Protein AF-A0A7Y5L9Q4-F1 (afdb_monomer_lite)

pLDDT: mean 78.86, std 10.54, range [47.06, 92.94]

Foldseek 3Di:
DDDDPPDDPPPPPVVVCVVCVVVVVVVVVVVLCVQQVPDPCGPVVVVVVLQVVLVVCCCCCVPVVVDDPVPDDSSVVSSVVCVVVVVVVVVVVVVVVVVVVVD

Radius of gyration: 20.66 Å; chains: 1; bounding box: 40×28×64 Å

Structure (mmCIF, N/CA/C/O backbone):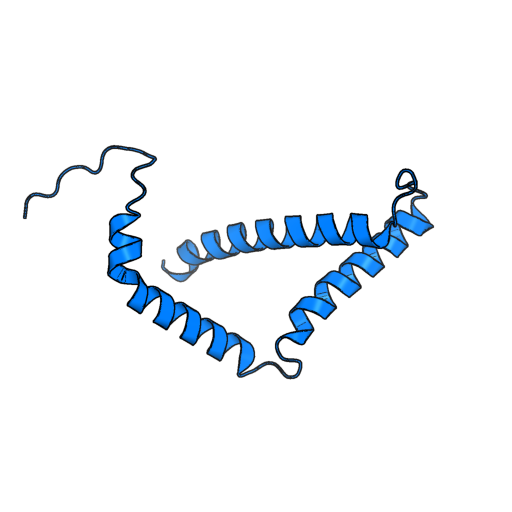
data_AF-A0A7Y5L9Q4-F1
#
_entry.id   AF-A0A7Y5L9Q4-F1
#
loop_
_atom_site.group_PDB
_atom_site.id
_atom_site.type_symbol
_atom_site.label_atom_id
_atom_site.label_alt_id
_atom_site.label_comp_id
_atom_site.label_asym_id
_atom_site.label_entity_id
_atom_site.label_seq_id
_atom_site.pdbx_PDB_ins_code
_atom_site.Cartn_x
_atom_site.Cartn_y
_atom_site.Cartn_z
_atom_site.occupancy
_atom_site.B_iso_or_equiv
_atom_site.auth_seq_id
_atom_site.auth_comp_id
_atom_site.auth_asym_i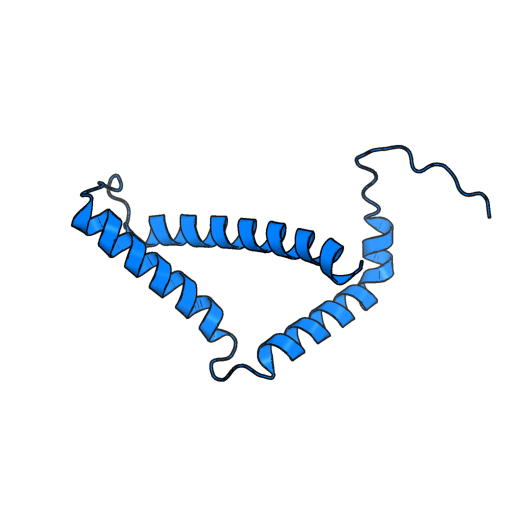d
_atom_site.auth_atom_id
_atom_site.pdbx_PDB_model_num
ATOM 1 N N . MET A 1 1 ? 9.120 8.113 -38.891 1.00 47.06 1 MET A N 1
ATOM 2 C CA . MET A 1 1 ? 8.327 7.858 -37.667 1.00 47.06 1 MET A CA 1
ATOM 3 C C . MET A 1 1 ? 7.493 9.094 -37.386 1.00 47.06 1 MET A C 1
ATOM 5 O O . MET A 1 1 ? 8.065 10.133 -37.098 1.00 47.06 1 MET A O 1
ATOM 9 N N . VAL A 1 2 ? 6.174 9.017 -37.560 1.00 54.47 2 VAL A N 1
ATOM 10 C CA . VAL A 1 2 ? 5.269 10.147 -37.295 1.00 54.47 2 VAL A CA 1
ATOM 11 C C . VAL A 1 2 ? 4.807 10.037 -35.845 1.00 54.47 2 VAL A C 1
ATOM 13 O O . VAL A 1 2 ? 4.068 9.115 -35.505 1.00 54.47 2 VAL A O 1
ATOM 16 N N . ILE A 1 3 ? 5.281 10.940 -34.989 1.00 66.38 3 ILE A N 1
ATOM 17 C CA . ILE A 1 3 ? 4.855 11.029 -33.590 1.00 66.38 3 ILE A CA 1
ATOM 18 C C . ILE A 1 3 ? 3.489 11.716 -33.594 1.00 66.38 3 ILE A C 1
ATOM 20 O O . ILE A 1 3 ? 3.389 12.911 -33.863 1.00 66.38 3 ILE A O 1
ATOM 24 N N . ARG A 1 4 ? 2.422 10.946 -33.370 1.00 68.69 4 ARG A N 1
ATOM 25 C CA . ARG A 1 4 ? 1.077 11.503 -33.191 1.00 68.69 4 ARG A CA 1
ATOM 26 C C . ARG A 1 4 ? 0.940 12.026 -31.756 1.00 68.69 4 ARG A C 1
ATOM 28 O O . ARG A 1 4 ? 1.424 11.354 -30.841 1.00 68.69 4 ARG A O 1
ATOM 35 N N . PRO A 1 5 ? 0.295 13.182 -31.538 1.00 67.44 5 PRO A N 1
ATOM 36 C CA . PRO A 1 5 ? -0.016 13.645 -30.193 1.00 67.44 5 PRO A CA 1
ATOM 37 C C . PRO A 1 5 ? -0.982 12.644 -29.543 1.00 67.44 5 PRO A C 1
ATOM 39 O O . PRO A 1 5 ? -2.063 12.399 -30.073 1.00 67.44 5 PRO A O 1
ATOM 42 N N . LYS A 1 6 ? -0.556 12.023 -28.436 1.00 62.62 6 LYS A N 1
ATOM 43 C CA . LYS A 1 6 ? -1.395 11.134 -27.618 1.00 62.62 6 LYS A CA 1
ATOM 44 C C . LYS A 1 6 ? -2.427 11.992 -26.908 1.00 62.62 6 LYS A C 1
ATOM 46 O O . LYS A 1 6 ? -2.072 12.860 -26.113 1.00 62.62 6 LYS A O 1
ATOM 51 N N . GLY A 1 7 ? -3.680 11.822 -27.296 1.00 70.62 7 GLY A N 1
ATOM 52 C CA . GLY A 1 7 ? -4.747 12.771 -27.056 1.00 70.62 7 GLY A CA 1
ATOM 53 C C . GLY A 1 7 ? -5.893 12.101 -26.335 1.00 70.62 7 GLY A C 1
ATOM 54 O O . GLY A 1 7 ? -6.972 12.017 -26.894 1.00 70.62 7 GLY A O 1
ATOM 55 N N . HIS A 1 8 ? -5.674 11.666 -25.095 1.00 65.00 8 HIS A N 1
ATOM 56 C CA . HIS A 1 8 ? -6.717 11.569 -24.077 1.00 65.00 8 HIS A CA 1
ATOM 57 C C . HIS A 1 8 ? -6.077 11.237 -22.723 1.00 65.00 8 HIS A C 1
ATOM 59 O O . HIS A 1 8 ? -5.225 10.362 -22.608 1.00 65.00 8 HIS A O 1
ATOM 65 N N . TRP A 1 9 ? -6.541 11.908 -21.673 1.00 69.81 9 TRP A N 1
ATOM 66 C CA . TRP A 1 9 ? -6.159 11.746 -20.261 1.00 69.81 9 TRP A CA 1
ATOM 67 C C . TRP A 1 9 ? -6.313 10.302 -19.736 1.00 69.81 9 TRP A C 1
ATOM 69 O O . TRP A 1 9 ? -5.803 9.969 -18.672 1.00 69.81 9 TRP A O 1
ATOM 79 N N . LEU A 1 10 ? -7.025 9.454 -20.489 1.00 73.12 10 LEU A N 1
ATOM 80 C CA . LEU A 1 10 ? -7.356 8.063 -20.179 1.00 73.12 10 LEU A CA 1
ATOM 81 C C . LEU A 1 10 ? -6.986 7.092 -21.320 1.00 73.12 10 LEU A C 1
ATOM 83 O O . LEU A 1 10 ? -7.596 6.032 -21.438 1.00 73.12 10 LEU A O 1
ATOM 87 N N . GLU A 1 11 ? -6.005 7.415 -22.172 1.00 71.94 11 GLU A N 1
ATOM 88 C CA . GLU A 1 11 ? -5.426 6.441 -23.118 1.00 71.94 11 GLU A CA 1
ATOM 89 C C . GLU A 1 11 ? -4.592 5.387 -22.364 1.00 71.94 11 GLU A C 1
ATOM 91 O O . GLU A 1 11 ? -3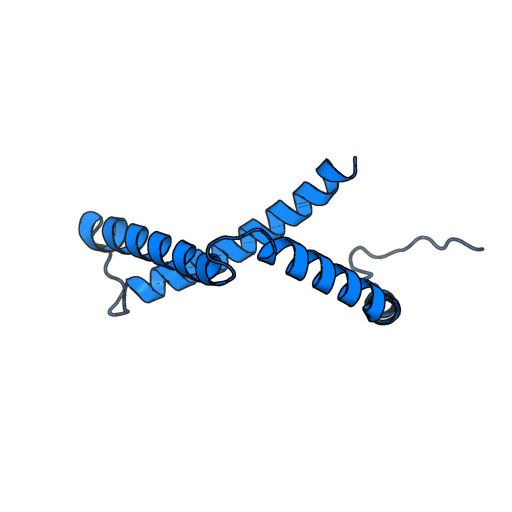.357 5.383 -22.378 1.00 71.94 11 GLU A O 1
ATOM 96 N N . LEU A 1 12 ? -5.275 4.478 -21.669 1.00 72.62 12 LEU A N 1
ATOM 97 C CA . LEU A 1 12 ? -4.658 3.308 -21.061 1.00 72.62 12 LEU A CA 1
ATOM 98 C C . LEU A 1 12 ? -4.222 2.358 -22.183 1.00 72.62 12 LEU A C 1
ATOM 100 O O . LEU A 1 12 ? -5.045 1.669 -22.780 1.00 72.62 12 LEU A O 1
ATOM 104 N N . ARG A 1 13 ? -2.916 2.316 -22.474 1.00 77.69 13 ARG A N 1
ATOM 105 C CA . ARG A 1 13 ? -2.316 1.424 -23.485 1.00 77.69 13 ARG A CA 1
ATOM 106 C C . ARG A 1 13 ? -2.186 -0.004 -22.950 1.00 77.69 13 ARG A C 1
ATOM 108 O O . ARG A 1 13 ? -1.084 -0.527 -22.786 1.00 77.69 13 ARG A O 1
ATOM 115 N N . LEU A 1 14 ? -3.325 -0.614 -22.629 1.00 81.50 14 LEU A N 1
ATOM 116 C CA . LEU A 1 14 ? -3.407 -1.986 -22.116 1.00 81.50 14 LEU A CA 1
ATOM 117 C C . LEU A 1 14 ? -2.823 -3.001 -23.113 1.00 81.50 14 LEU A C 1
ATOM 119 O O . LEU A 1 14 ? -2.247 -4.007 -22.704 1.00 81.50 14 LEU A O 1
ATOM 123 N N . ASP A 1 15 ? -2.889 -2.687 -24.407 1.00 83.12 15 ASP A N 1
ATOM 124 C CA . ASP A 1 15 ? -2.325 -3.494 -25.493 1.00 83.12 15 ASP A CA 1
ATOM 125 C C . ASP A 1 15 ? -0.800 -3.642 -25.358 1.00 83.12 15 ASP A C 1
ATOM 127 O O . ASP A 1 15 ? -0.248 -4.731 -25.519 1.00 83.12 15 ASP A O 1
ATOM 131 N N . GLU A 1 16 ? -0.112 -2.558 -24.989 1.00 82.06 16 GLU A N 1
ATOM 132 C CA . GLU A 1 16 ? 1.334 -2.574 -24.765 1.00 82.06 16 GLU A CA 1
ATOM 133 C C . GLU A 1 16 ? 1.688 -3.328 -23.479 1.00 82.06 16 GLU A C 1
ATOM 135 O O . GLU A 1 16 ? 2.622 -4.126 -23.475 1.00 82.06 16 GLU A O 1
ATOM 140 N N . LEU A 1 17 ? 0.912 -3.155 -22.402 1.00 82.69 17 LEU A N 1
ATOM 141 C CA . LEU A 1 17 ? 1.074 -3.948 -21.174 1.00 82.69 17 LEU A CA 1
ATOM 142 C C . LEU A 1 17 ? 1.004 -5.454 -21.466 1.00 82.69 17 LEU A C 1
ATOM 144 O O . LEU A 1 17 ? 1.804 -6.225 -20.933 1.00 82.69 17 LEU A O 1
ATOM 148 N N . TRP A 1 18 ? 0.091 -5.872 -22.346 1.00 84.69 18 TRP A N 1
ATOM 149 C CA . TRP A 1 18 ? -0.026 -7.268 -22.762 1.00 84.69 18 TRP A CA 1
ATOM 150 C C . TRP A 1 18 ? 1.156 -7.738 -23.619 1.00 84.69 18 TRP A C 1
ATOM 152 O O . TRP A 1 18 ? 1.635 -8.861 -23.444 1.00 84.69 18 TRP A O 1
ATOM 162 N N . GLN A 1 19 ? 1.657 -6.882 -24.517 1.00 88.81 19 GLN A N 1
ATOM 163 C CA . GLN A 1 19 ? 2.834 -7.166 -25.342 1.00 88.81 19 GLN A CA 1
ATOM 164 C C . GLN A 1 19 ? 4.108 -7.336 -24.498 1.00 88.81 19 GLN A C 1
ATOM 166 O O . GLN A 1 19 ? 4.930 -8.200 -24.795 1.00 88.81 19 GLN A O 1
ATOM 171 N N . TYR A 1 20 ? 4.253 -6.560 -23.420 1.00 87.81 20 TYR A N 1
ATOM 172 C CA . TYR A 1 20 ? 5.413 -6.596 -22.522 1.00 87.81 20 TYR A CA 1
ATOM 173 C C . TYR A 1 20 ? 5.220 -7.478 -21.279 1.00 87.81 20 TYR A C 1
ATOM 175 O O . TYR A 1 20 ? 6.020 -7.401 -20.343 1.00 87.81 20 TYR A O 1
ATOM 183 N N . ARG A 1 21 ? 4.204 -8.352 -21.248 1.00 87.44 21 ARG A N 1
ATOM 184 C CA . ARG A 1 21 ? 3.904 -9.215 -20.088 1.00 87.44 21 ARG A CA 1
ATOM 185 C C . ARG A 1 21 ? 5.101 -10.042 -19.607 1.00 87.44 21 ARG A C 1
ATOM 187 O O . ARG A 1 21 ? 5.256 -10.240 -18.406 1.00 87.44 21 ARG A O 1
ATOM 194 N N . ASP A 1 22 ? 5.961 -10.485 -20.526 1.00 89.75 22 ASP A N 1
ATOM 195 C CA . ASP A 1 22 ? 7.123 -11.317 -20.198 1.00 89.75 22 ASP A CA 1
ATOM 196 C C . ASP A 1 22 ? 8.172 -10.502 -19.425 1.00 89.75 22 ASP A C 1
ATOM 198 O O . ASP A 1 22 ? 8.750 -10.976 -18.446 1.00 89.75 22 ASP A O 1
ATOM 202 N N . LEU A 1 23 ? 8.357 -9.234 -19.806 1.00 91.06 23 LEU A N 1
ATOM 203 C CA . LEU A 1 23 ? 9.225 -8.297 -19.097 1.00 91.06 23 LEU A CA 1
ATOM 204 C C . LEU A 1 23 ? 8.653 -7.957 -17.713 1.00 91.06 23 LEU A C 1
ATOM 206 O O . LEU A 1 23 ? 9.389 -7.943 -16.726 1.00 91.06 23 LEU A O 1
ATOM 210 N N . ILE A 1 24 ? 7.337 -7.743 -17.623 1.00 89.12 24 ILE A N 1
ATOM 211 C CA . ILE A 1 24 ? 6.642 -7.492 -16.353 1.00 89.12 24 ILE A CA 1
ATOM 212 C C . ILE A 1 24 ? 6.800 -8.694 -15.417 1.00 89.12 24 ILE A C 1
ATOM 214 O O . ILE A 1 24 ? 7.175 -8.519 -14.260 1.00 89.12 24 ILE A O 1
ATOM 218 N N . MET A 1 25 ? 6.594 -9.921 -15.906 1.00 90.75 25 MET A N 1
ATOM 219 C CA . MET A 1 25 ? 6.818 -11.134 -15.112 1.00 90.75 25 MET A CA 1
ATOM 220 C C . MET A 1 25 ? 8.267 -11.258 -14.641 1.00 90.75 25 MET A C 1
ATOM 222 O O . MET A 1 25 ? 8.503 -11.658 -13.500 1.00 90.75 25 MET A O 1
ATOM 226 N N . LEU A 1 26 ? 9.241 -10.903 -15.484 1.00 92.75 26 LEU A N 1
ATOM 227 C CA . LEU A 1 26 ? 10.652 -10.917 -15.107 1.00 92.75 26 LEU A CA 1
ATOM 228 C C . LEU 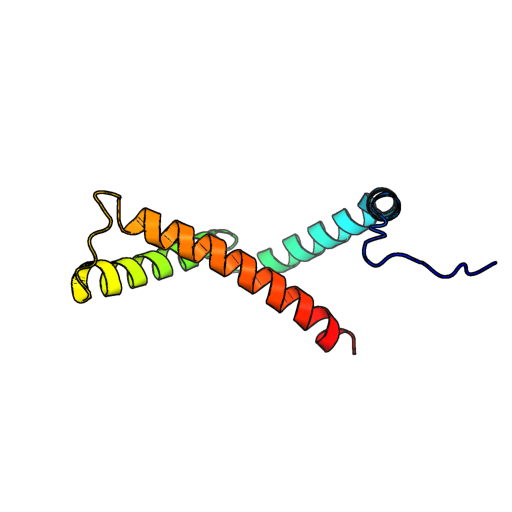A 1 26 ? 10.943 -9.933 -13.966 1.00 92.75 26 LEU A C 1
ATOM 230 O O . LEU A 1 26 ? 11.619 -10.307 -13.004 1.00 92.75 26 LEU A O 1
ATOM 234 N N . PHE A 1 27 ? 10.388 -8.720 -14.027 1.00 89.56 27 PHE A N 1
ATOM 235 C CA . PHE A 1 27 ? 10.504 -7.746 -12.941 1.00 89.56 27 PHE A CA 1
ATOM 236 C C . PHE A 1 27 ? 9.810 -8.214 -11.663 1.00 89.56 27 PHE A C 1
ATOM 238 O O . PHE A 1 27 ? 10.444 -8.229 -10.612 1.00 89.56 27 PHE A O 1
ATOM 245 N N . VAL A 1 28 ? 8.567 -8.699 -11.752 1.00 88.38 28 VAL A N 1
ATOM 246 C CA . VAL A 1 28 ? 7.827 -9.232 -10.595 1.00 88.38 28 VAL A CA 1
ATOM 247 C C . VAL A 1 28 ? 8.607 -10.364 -9.930 1.00 88.38 28 VAL A C 1
ATOM 249 O O . VAL A 1 28 ? 8.758 -10.380 -8.710 1.00 88.38 28 VAL A O 1
ATOM 252 N N . ARG A 1 29 ? 9.159 -11.295 -10.717 1.00 89.94 29 ARG A N 1
ATOM 253 C CA . ARG A 1 29 ? 9.976 -12.394 -10.193 1.00 89.94 29 ARG A CA 1
ATOM 254 C C . ARG A 1 29 ? 11.231 -11.877 -9.500 1.00 89.94 29 ARG A C 1
ATOM 256 O O . ARG A 1 29 ? 11.555 -12.360 -8.418 1.00 89.94 29 ARG A O 1
ATOM 263 N N . ARG A 1 30 ? 11.948 -10.932 -10.113 1.00 88.44 30 ARG A N 1
ATOM 264 C CA . ARG A 1 30 ? 13.157 -10.334 -9.532 1.00 88.44 30 ARG A CA 1
ATOM 265 C C . ARG A 1 30 ? 12.842 -9.671 -8.195 1.00 88.44 30 ARG A C 1
ATOM 267 O O . ARG A 1 30 ? 13.536 -9.944 -7.220 1.00 88.44 30 ARG A O 1
ATOM 274 N N . ASP A 1 31 ? 11.799 -8.854 -8.154 1.00 85.56 31 ASP A N 1
ATOM 275 C CA . ASP A 1 31 ? 11.428 -8.082 -6.971 1.00 85.56 31 ASP A CA 1
ATOM 276 C C . ASP A 1 31 ? 10.931 -9.007 -5.851 1.00 85.56 31 ASP A C 1
ATOM 278 O O . ASP A 1 31 ? 11.338 -8.855 -4.700 1.00 85.56 31 ASP A O 1
ATOM 282 N N . PHE A 1 32 ? 10.157 -10.045 -6.189 1.00 84.38 32 PHE A N 1
ATOM 283 C CA . PHE A 1 32 ? 9.765 -11.096 -5.248 1.00 84.38 32 PHE A CA 1
ATOM 284 C C . PHE A 1 32 ? 10.998 -11.802 -4.669 1.00 84.38 32 PHE A C 1
ATOM 286 O O . PHE A 1 32 ? 11.177 -11.871 -3.456 1.00 84.38 32 PHE A O 1
ATOM 293 N N . VAL A 1 33 ? 11.902 -12.287 -5.524 1.00 84.75 33 VAL A N 1
ATOM 294 C CA . VAL A 1 33 ? 13.120 -12.980 -5.079 1.00 84.75 33 VAL A CA 1
ATOM 295 C C . VAL A 1 33 ? 13.997 -12.070 -4.215 1.00 84.75 33 VAL A C 1
ATOM 297 O O . VAL A 1 33 ? 14.530 -12.534 -3.211 1.00 84.75 33 VAL A O 1
ATOM 300 N N . ALA A 1 34 ? 14.141 -10.791 -4.565 1.00 83.50 34 ALA A N 1
ATOM 301 C CA . ALA A 1 34 ? 14.906 -9.827 -3.779 1.00 83.50 34 ALA A CA 1
ATOM 302 C C . ALA A 1 34 ? 14.284 -9.594 -2.391 1.00 83.50 34 ALA A C 1
ATOM 304 O O . ALA A 1 34 ? 14.999 -9.650 -1.392 1.00 83.50 34 ALA A O 1
ATOM 305 N N . ALA A 1 35 ? 12.959 -9.425 -2.314 1.00 76.62 35 ALA A N 1
ATOM 306 C CA . ALA A 1 35 ? 12.243 -9.199 -1.057 1.00 76.62 35 ALA A CA 1
ATOM 307 C C . ALA A 1 35 ? 12.362 -10.375 -0.066 1.00 76.62 35 ALA A C 1
ATOM 309 O O . ALA A 1 35 ? 12.449 -10.168 1.147 1.00 76.62 35 ALA A O 1
ATOM 310 N N . TYR A 1 36 ? 12.404 -11.614 -0.568 1.00 71.88 36 TYR A N 1
ATOM 311 C CA . TYR A 1 36 ? 12.467 -12.816 0.275 1.00 71.88 36 TYR A CA 1
ATOM 312 C C . TYR A 1 36 ? 13.878 -13.365 0.504 1.00 71.88 36 TYR A C 1
ATOM 314 O O . TYR A 1 36 ? 14.068 -14.179 1.403 1.00 71.88 36 TYR A O 1
ATOM 322 N N . LYS A 1 37 ? 14.890 -12.929 -0.258 1.00 68.56 37 LYS A N 1
ATOM 323 C CA . LYS A 1 37 ? 16.271 -13.422 -0.102 1.00 68.56 37 LYS A CA 1
ATOM 324 C C . LYS A 1 37 ? 16.982 -12.935 1.166 1.00 68.56 37 LYS A C 1
ATOM 326 O O . LYS A 1 37 ? 17.946 -13.575 1.571 1.00 68.56 37 LYS A O 1
ATOM 331 N N . GLN A 1 38 ? 16.553 -11.824 1.771 1.00 63.31 38 GLN A N 1
ATOM 332 C CA . GLN A 1 38 ? 17.233 -11.198 2.922 1.00 63.31 38 GLN A CA 1
ATOM 333 C C . GLN A 1 38 ? 16.400 -11.152 4.216 1.00 63.31 38 GLN A C 1
ATOM 335 O O . GLN A 1 38 ? 16.835 -10.557 5.200 1.00 63.31 38 GLN A O 1
ATOM 340 N N . THR A 1 39 ? 15.216 -11.766 4.261 1.00 65.81 39 THR A N 1
ATOM 341 C CA . THR A 1 39 ? 14.321 -11.678 5.426 1.00 65.81 39 THR A CA 1
ATOM 342 C C . THR A 1 39 ? 14.405 -12.917 6.320 1.00 65.81 39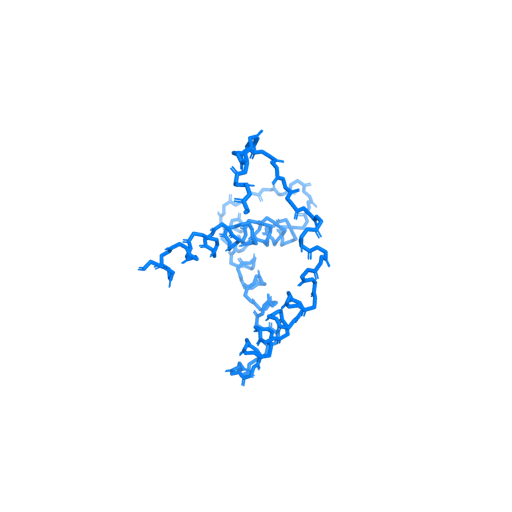 THR A C 1
ATOM 344 O O . THR A 1 39 ? 14.062 -14.019 5.910 1.00 65.81 39 THR A O 1
ATOM 347 N N . ILE A 1 40 ? 14.798 -12.721 7.586 1.00 64.56 40 ILE A N 1
ATOM 348 C CA . ILE A 1 40 ? 14.927 -13.784 8.609 1.00 64.56 40 ILE A CA 1
ATOM 349 C C . ILE A 1 40 ? 13.583 -14.491 8.880 1.00 64.56 40 ILE A C 1
ATOM 351 O O . ILE A 1 40 ? 13.558 -15.688 9.144 1.00 64.56 40 ILE A O 1
ATOM 355 N N . LEU A 1 41 ? 12.462 -13.764 8.784 1.00 68.62 41 LEU A N 1
ATOM 356 C CA . LEU A 1 41 ? 11.101 -14.297 8.962 1.00 68.62 41 LEU A CA 1
ATOM 357 C C . LEU A 1 41 ? 10.358 -14.590 7.641 1.00 68.62 41 LEU A C 1
ATOM 359 O O . LEU A 1 41 ? 9.240 -15.107 7.671 1.00 68.62 41 LEU A O 1
ATOM 363 N N . GLY A 1 42 ? 10.945 -14.266 6.483 1.00 76.19 42 GLY A N 1
ATOM 364 C CA . GLY A 1 42 ? 10.320 -14.469 5.173 1.00 76.19 42 GLY A CA 1
ATOM 365 C C . GLY A 1 42 ? 8.917 -13.831 5.025 1.00 76.19 42 GLY A C 1
ATOM 366 O O . GLY A 1 42 ? 8.648 -12.774 5.602 1.00 76.19 42 GLY A O 1
ATOM 367 N N . PRO A 1 43 ? 7.991 -14.469 4.277 1.00 75.56 43 PRO A N 1
ATOM 368 C CA . PRO A 1 43 ? 6.617 -13.986 4.050 1.00 75.56 43 PRO A CA 1
ATOM 369 C C . PRO A 1 43 ? 5.759 -13.809 5.301 1.00 75.56 43 PRO A C 1
ATOM 371 O O . PRO A 1 43 ? 4.774 -13.071 5.271 1.00 75.56 43 PRO A O 1
ATOM 374 N N . LEU A 1 44 ? 6.130 -14.450 6.410 1.00 82.44 44 LEU A N 1
ATOM 375 C CA . LEU A 1 44 ? 5.368 -14.408 7.655 1.00 82.44 44 LEU A CA 1
ATOM 376 C C . LEU A 1 44 ? 5.293 -12.987 8.238 1.00 82.44 44 LEU A C 1
ATOM 378 O O . LEU A 1 44 ? 4.314 -12.630 8.892 1.00 82.44 44 LEU A O 1
ATOM 382 N N . TRP A 1 45 ? 6.290 -12.146 7.945 1.00 78.88 45 TRP A N 1
ATOM 383 C CA . TRP A 1 45 ? 6.339 -10.762 8.414 1.00 78.88 45 TRP A CA 1
ATOM 384 C C . TRP A 1 45 ? 5.141 -9.921 7.947 1.00 78.88 45 TRP A C 1
ATOM 386 O O . TRP A 1 45 ? 4.626 -9.094 8.702 1.00 78.88 45 TRP A O 1
ATOM 396 N N . HIS A 1 46 ? 4.635 -10.179 6.737 1.00 80.00 46 HIS A N 1
ATOM 397 C CA . HIS A 1 46 ? 3.469 -9.480 6.190 1.00 80.00 46 HIS A CA 1
ATOM 398 C C . HIS A 1 46 ? 2.163 -9.801 6.918 1.00 80.00 46 HIS A C 1
ATOM 400 O O . HIS A 1 46 ? 1.227 -9.013 6.834 1.00 80.00 46 HIS A O 1
ATOM 406 N N . LEU A 1 47 ? 2.098 -10.925 7.634 1.00 82.88 47 LEU A N 1
ATOM 407 C CA . LEU A 1 47 ? 0.955 -11.277 8.475 1.00 82.88 47 LEU A CA 1
ATOM 408 C C . LEU A 1 47 ? 1.127 -10.722 9.886 1.00 82.88 47 LEU A C 1
ATOM 410 O O . LEU A 1 47 ? 0.182 -10.184 10.451 1.00 82.88 47 LEU A O 1
ATOM 414 N N . ILE A 1 48 ? 2.343 -10.803 10.429 1.00 86.38 48 ILE A N 1
ATOM 415 C CA . ILE A 1 48 ? 2.669 -10.348 11.784 1.00 86.38 48 ILE A CA 1
ATOM 416 C C . ILE A 1 48 ? 2.359 -8.856 11.959 1.00 86.38 48 ILE A C 1
ATOM 418 O O . ILE A 1 48 ? 1.694 -8.480 12.923 1.00 86.38 48 ILE A O 1
ATOM 422 N N . GLN A 1 49 ? 2.789 -8.010 11.020 1.00 83.50 49 GLN A N 1
ATOM 423 C CA . GLN A 1 49 ? 2.606 -6.560 11.110 1.00 83.50 49 GLN A CA 1
ATOM 424 C C . GLN A 1 49 ? 1.127 -6.133 11.249 1.00 83.50 49 GLN A C 1
ATOM 426 O O . GLN A 1 49 ? 0.799 -5.514 12.262 1.00 83.50 49 GLN A O 1
ATOM 431 N N . PRO A 1 50 ? 0.210 -6.466 10.316 1.00 82.81 50 PRO A N 1
ATOM 432 C CA . PRO A 1 50 ? -1.195 -6.087 10.442 1.00 82.81 50 PRO A CA 1
ATOM 433 C C . PRO A 1 50 ? -1.876 -6.735 11.651 1.00 82.81 50 PRO A C 1
ATOM 435 O O . PRO A 1 50 ? -2.776 -6.119 12.215 1.00 82.81 50 PRO A O 1
ATOM 438 N N . LEU A 1 51 ? -1.435 -7.919 12.096 1.00 86.38 51 LEU A N 1
ATOM 439 C CA . LEU A 1 51 ? -1.974 -8.571 13.293 1.00 86.38 51 LEU A CA 1
ATOM 440 C C . LEU A 1 51 ? -1.650 -7.771 14.559 1.00 86.38 51 LEU A C 1
ATOM 442 O O . LEU A 1 51 ? -2.549 -7.464 15.340 1.00 86.38 51 LEU A O 1
ATOM 446 N N . PHE A 1 52 ? -0.386 -7.371 14.732 1.00 87.75 52 PHE A N 1
ATOM 447 C CA . PHE A 1 52 ? 0.026 -6.511 15.842 1.00 87.75 52 PHE A CA 1
ATOM 448 C C . PHE A 1 52 ? -0.649 -5.143 15.772 1.00 87.75 52 PHE A C 1
ATOM 450 O O . PHE A 1 52 ? -1.170 -4.674 16.780 1.00 87.75 52 PHE A O 1
ATOM 457 N N . THR A 1 53 ? -0.716 -4.528 14.590 1.00 84.44 53 THR A N 1
ATOM 458 C CA . THR A 1 53 ? -1.398 -3.240 14.417 1.00 84.44 53 THR A CA 1
ATOM 459 C C . THR A 1 53 ? -2.888 -3.341 14.765 1.00 84.44 53 THR A C 1
ATOM 461 O O . THR A 1 53 ? -3.396 -2.513 15.520 1.00 84.44 53 THR A O 1
ATOM 464 N N . ALA A 1 54 ? -3.586 -4.381 14.298 1.00 83.62 54 ALA A N 1
ATOM 465 C CA . ALA A 1 54 ? -4.990 -4.615 14.627 1.00 83.62 54 ALA A CA 1
ATOM 466 C C . ALA A 1 54 ? -5.204 -4.897 16.122 1.00 83.62 54 ALA A C 1
ATOM 468 O O . ALA A 1 54 ? -6.181 -4.410 16.694 1.00 83.62 54 ALA A O 1
ATOM 469 N N . LEU A 1 55 ? -4.294 -5.630 16.776 1.00 85.31 55 LEU A N 1
ATOM 470 C CA . LEU A 1 55 ? -4.318 -5.842 18.228 1.00 85.31 55 LEU A CA 1
ATOM 471 C C . LEU A 1 55 ? -4.157 -4.524 18.989 1.00 85.31 55 LEU A C 1
ATOM 473 O O . LEU A 1 55 ? -4.943 -4.251 19.893 1.00 85.31 55 LEU A O 1
ATOM 477 N N . THR A 1 56 ? -3.199 -3.679 18.601 1.00 85.00 56 THR A N 1
ATOM 478 C CA . THR A 1 56 ? -2.996 -2.357 19.205 1.00 85.00 56 THR A CA 1
ATOM 479 C C . THR A 1 56 ? -4.234 -1.476 19.039 1.00 85.00 56 THR A C 1
ATOM 481 O O . THR A 1 56 ? -4.715 -0.917 20.024 1.00 85.00 56 THR A O 1
ATOM 484 N N . PHE A 1 57 ? -4.814 -1.404 17.835 1.00 78.06 57 PHE A N 1
ATOM 485 C CA . PHE A 1 57 ? -6.052 -0.652 17.599 1.00 78.06 57 PHE A CA 1
ATOM 486 C C . PHE A 1 57 ? -7.231 -1.211 18.402 1.00 78.06 57 PHE A C 1
ATOM 488 O O . PHE A 1 57 ? -7.972 -0.447 19.017 1.00 78.06 57 PHE A O 1
ATOM 495 N N . THR A 1 58 ? -7.377 -2.534 18.469 1.00 76.62 58 THR A N 1
ATOM 496 C CA . THR A 1 58 ? -8.436 -3.188 19.252 1.00 76.62 58 THR A CA 1
ATOM 497 C C . THR A 1 58 ? -8.271 -2.930 20.748 1.00 76.62 58 THR A C 1
ATOM 499 O O . THR A 1 58 ? -9.257 -2.701 21.442 1.00 76.62 58 THR A O 1
ATOM 502 N N . PHE A 1 59 ? -7.042 -2.930 21.264 1.00 79.94 59 PHE A N 1
ATOM 503 C CA . PHE A 1 59 ? -6.782 -2.651 22.672 1.00 79.94 59 PHE A CA 1
ATOM 504 C C . PHE A 1 59 ? -7.050 -1.179 23.008 1.00 79.94 59 PHE A C 1
ATOM 506 O O . PHE A 1 59 ? -7.809 -0.893 23.930 1.00 79.94 59 PHE A O 1
ATOM 513 N N . ILE A 1 60 ? -6.512 -0.248 22.219 1.00 81.00 60 ILE A N 1
ATOM 514 C CA . ILE A 1 60 ? -6.663 1.192 22.458 1.00 81.00 60 ILE A CA 1
ATOM 515 C C . ILE A 1 60 ? -8.116 1.629 22.221 1.00 81.00 60 ILE A C 1
ATOM 517 O O . ILE A 1 60 ? -8.775 2.129 23.124 1.00 81.00 60 ILE A O 1
ATOM 521 N N . PHE A 1 61 ? -8.673 1.404 21.035 1.00 70.81 61 PHE A N 1
ATOM 522 C CA . PHE A 1 61 ? -10.004 1.921 20.698 1.00 70.81 61 PHE A CA 1
ATOM 523 C C . PHE A 1 61 ? -11.139 1.022 21.189 1.00 70.81 61 PHE A C 1
ATOM 525 O O . PHE A 1 61 ? -12.222 1.505 21.512 1.00 70.81 61 PHE A O 1
ATOM 532 N N . GLY A 1 62 ? -10.894 -0.284 21.294 1.00 69.69 62 GLY A N 1
ATOM 533 C CA . GLY A 1 62 ? -11.895 -1.230 21.767 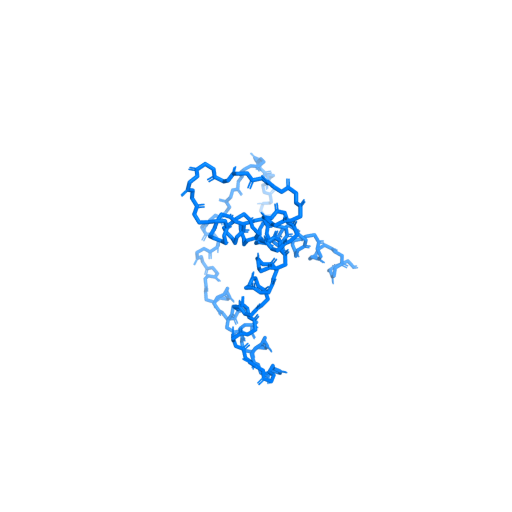1.00 69.69 62 GLY A CA 1
ATOM 534 C C . GLY A 1 62 ? -12.049 -1.271 23.288 1.00 69.69 62 GLY A C 1
ATOM 535 O O . GLY A 1 62 ? -13.190 -1.412 23.733 1.00 69.69 62 GLY A O 1
ATOM 536 N N . ASN A 1 63 ? -10.958 -1.162 24.067 1.00 65.06 63 ASN A N 1
ATOM 537 C CA . ASN A 1 63 ? -11.015 -1.176 25.539 1.00 65.06 63 ASN A CA 1
ATOM 538 C C . ASN A 1 63 ? -10.926 0.220 26.174 1.00 65.06 63 ASN A C 1
ATOM 540 O O . ASN A 1 63 ? -11.629 0.455 27.149 1.00 65.06 63 ASN A O 1
ATOM 544 N N . VAL A 1 64 ? -10.112 1.148 25.650 1.00 61.25 64 VAL A N 1
ATOM 545 C CA . VAL A 1 64 ? -9.938 2.479 26.278 1.00 61.25 64 VAL A CA 1
ATOM 546 C C . VAL A 1 64 ? -11.010 3.471 25.821 1.00 61.25 64 VAL A C 1
ATOM 548 O O . VAL A 1 64 ? -11.531 4.219 26.641 1.00 61.25 64 VAL A O 1
ATOM 551 N N . ALA A 1 65 ? -11.385 3.465 24.536 1.00 61.66 65 ALA A N 1
ATOM 552 C CA . ALA A 1 65 ? -12.374 4.410 23.995 1.00 61.66 65 ALA A CA 1
ATOM 553 C C . ALA A 1 65 ? -13.837 3.924 24.071 1.00 61.66 65 ALA A C 1
ATOM 555 O O . ALA A 1 65 ? -14.746 4.681 23.744 1.00 61.66 65 ALA A O 1
ATOM 556 N N . GLY A 1 66 ? -14.084 2.671 24.476 1.00 61.78 66 GLY A N 1
ATOM 557 C CA . GLY A 1 66 ? -15.439 2.138 24.675 1.00 61.78 66 GLY A CA 1
ATOM 558 C C . GLY A 1 66 ? -16.312 2.064 23.414 1.00 61.78 66 GLY A C 1
ATOM 559 O O . GLY A 1 66 ? -17.520 1.876 23.530 1.00 61.78 66 GLY A O 1
ATOM 560 N N . LEU A 1 67 ? -15.731 2.191 22.215 1.00 63.59 67 LEU A N 1
ATOM 561 C CA . LEU A 1 67 ? -16.481 2.177 20.959 1.00 63.59 67 LEU A CA 1
ATOM 562 C C . LEU A 1 67 ? -17.144 0.805 20.757 1.00 63.59 67 LEU A C 1
ATOM 564 O O . LEU A 1 67 ? -16.478 -0.228 20.610 1.00 63.59 67 LEU A O 1
ATOM 568 N N . SER A 1 68 ? -18.476 0.791 20.780 1.00 59.88 68 SER A N 1
ATOM 569 C CA . SER A 1 68 ? -19.283 -0.379 20.457 1.00 59.88 68 SER A CA 1
ATOM 570 C C . SER A 1 68 ? -19.250 -0.608 18.951 1.00 59.88 68 SER A C 1
ATOM 572 O O . SER A 1 68 ? -19.631 0.255 18.170 1.00 59.88 68 SER A O 1
ATOM 574 N N . THR A 1 69 ? -18.800 -1.783 18.531 1.00 61.84 69 THR A N 1
ATOM 575 C CA . THR A 1 69 ? -18.691 -2.158 17.110 1.00 61.84 69 THR A CA 1
ATOM 576 C C . THR A 1 69 ? -19.988 -2.786 16.598 1.00 61.84 69 THR A C 1
ATOM 578 O O . THR A 1 69 ? -19.935 -3.756 15.853 1.00 61.84 69 THR A O 1
ATOM 581 N N . ASP A 1 70 ? -21.145 -2.301 17.067 1.00 63.81 70 ASP A N 1
ATOM 582 C CA . ASP A 1 70 ? -22.487 -2.798 16.702 1.00 63.81 70 ASP A CA 1
ATOM 583 C C . ASP A 1 70 ? -22.611 -4.337 16.678 1.00 63.81 70 ASP A C 1
ATOM 585 O O . ASP A 1 70 ? -23.188 -4.943 15.781 1.00 63.81 70 ASP A O 1
ATOM 589 N N . GLY A 1 71 ? -22.022 -5.006 17.676 1.00 67.12 71 GLY A N 1
ATOM 590 C CA . GLY A 1 71 ? -22.068 -6.468 17.804 1.00 67.12 71 GLY A CA 1
ATOM 591 C C . GLY A 1 71 ? -21.100 -7.248 16.903 1.00 67.12 71 GLY A C 1
ATOM 592 O O . GLY A 1 71 ? -21.034 -8.471 17.020 1.00 67.12 71 GLY A O 1
ATOM 593 N N . LEU A 1 72 ? -20.305 -6.588 16.052 1.00 72.62 72 LEU A N 1
ATOM 594 C CA . LEU A 1 72 ? -19.264 -7.244 15.258 1.00 72.62 72 LEU A CA 1
ATOM 595 C C . LEU A 1 72 ? -17.965 -7.482 16.054 1.00 72.62 72 LEU A C 1
ATOM 597 O O . LEU A 1 72 ? -17.631 -6.718 16.967 1.00 72.62 72 LEU A O 1
ATOM 601 N N . PRO A 1 73 ? -17.161 -8.501 15.680 1.00 77.56 73 PRO A N 1
ATOM 602 C CA . PRO A 1 73 ? -15.841 -8.709 16.266 1.00 77.56 73 PRO A CA 1
ATOM 603 C C . PRO A 1 73 ? -14.910 -7.513 15.997 1.00 77.56 73 PRO A C 1
ATOM 605 O O . PRO A 1 73 ? -14.407 -7.342 14.885 1.00 77.56 73 PRO A O 1
ATOM 608 N N . LYS A 1 74 ? -14.634 -6.717 17.043 1.00 75.00 74 LYS A N 1
ATOM 609 C CA . LYS A 1 74 ? -13.728 -5.544 17.047 1.00 75.00 74 LYS A CA 1
ATOM 610 C C . LYS A 1 74 ? -12.442 -5.776 16.254 1.00 75.00 74 LYS A C 1
ATOM 612 O O . LYS A 1 74 ? -12.057 -4.962 15.420 1.00 75.00 74 LYS A O 1
ATOM 617 N N . PHE A 1 75 ? -11.811 -6.921 16.494 1.00 77.75 75 PHE A N 1
ATOM 618 C CA . PHE A 1 75 ? -10.554 -7.294 15.862 1.00 77.75 75 PHE A CA 1
ATOM 619 C C . PHE A 1 75 ? -10.650 -7.360 14.331 1.00 77.75 75 PHE A C 1
ATOM 621 O O . PHE A 1 75 ? -9.828 -6.765 13.639 1.00 77.75 75 PHE A O 1
ATOM 628 N N . LEU A 1 76 ? -11.679 -8.027 13.794 1.00 80.56 76 LEU A N 1
ATOM 629 C CA . LEU A 1 76 ? -11.866 -8.158 12.346 1.00 80.56 76 LEU A CA 1
ATOM 630 C C . LEU A 1 76 ? -12.185 -6.809 11.696 1.00 80.56 76 LEU A C 1
ATOM 632 O O . LEU A 1 76 ? -11.668 -6.519 10.619 1.00 80.56 76 LEU A O 1
ATOM 636 N N . PHE A 1 77 ? -12.982 -5.973 12.368 1.00 82.44 77 PHE A N 1
ATOM 637 C CA . PHE A 1 77 ? -13.323 -4.634 11.888 1.00 82.44 77 PHE A CA 1
ATOM 638 C C . PHE A 1 77 ? -12.075 -3.749 11.730 1.00 82.44 77 PHE A C 1
ATOM 640 O O . PHE A 1 77 ? -11.817 -3.218 10.647 1.00 82.44 77 PHE A O 1
ATOM 647 N N . TYR A 1 78 ? -11.249 -3.645 12.777 1.00 81.25 78 TYR A N 1
ATOM 648 C CA . TYR A 1 78 ? -10.026 -2.836 12.726 1.00 81.25 78 TYR A CA 1
ATOM 649 C C . TYR A 1 78 ? -8.963 -3.427 11.800 1.00 81.25 78 TYR A C 1
ATOM 651 O O . TYR A 1 78 ? -8.252 -2.675 11.130 1.00 81.25 78 TYR A O 1
ATOM 659 N N . MET A 1 79 ? -8.861 -4.755 11.723 1.00 84.12 79 MET A N 1
ATOM 660 C CA . MET A 1 79 ? -7.942 -5.423 10.804 1.00 84.12 79 MET A CA 1
ATOM 661 C C . MET A 1 79 ? -8.305 -5.133 9.344 1.00 84.12 79 MET A C 1
ATOM 663 O O . MET A 1 79 ? -7.426 -4.748 8.578 1.00 84.12 79 MET A O 1
ATOM 667 N N . ALA A 1 80 ? -9.582 -5.244 8.962 1.00 86.31 80 ALA A N 1
ATOM 668 C CA . ALA A 1 80 ? -10.028 -4.960 7.597 1.00 86.31 80 ALA A CA 1
ATOM 669 C C . ALA A 1 80 ? -9.736 -3.507 7.189 1.00 86.31 80 ALA A C 1
ATOM 671 O O . ALA A 1 80 ? -9.155 -3.272 6.129 1.00 86.31 80 ALA A O 1
ATOM 672 N N . GLY A 1 81 ? -10.061 -2.543 8.059 1.00 84.81 81 GLY A N 1
ATOM 673 C CA . GLY A 1 81 ? -9.775 -1.127 7.812 1.00 84.81 81 GLY A CA 1
ATOM 674 C C . GLY A 1 81 ? -8.277 -0.843 7.681 1.00 84.81 81 GLY A C 1
ATOM 675 O O . GLY A 1 81 ? -7.846 -0.186 6.735 1.00 84.81 81 GLY A O 1
ATOM 676 N N . THR A 1 82 ? -7.470 -1.395 8.589 1.00 84.69 82 THR A N 1
ATOM 677 C CA . THR A 1 82 ? -6.014 -1.191 8.605 1.00 84.69 82 THR A CA 1
ATOM 678 C C . THR A 1 82 ? -5.339 -1.817 7.387 1.00 84.69 82 THR A C 1
ATOM 680 O O . THR A 1 82 ? -4.451 -1.203 6.801 1.00 84.69 82 THR A O 1
ATOM 683 N N . VAL A 1 83 ? -5.751 -3.020 6.977 1.00 88.12 83 VAL A N 1
ATOM 684 C CA . VAL A 1 83 ? -5.192 -3.693 5.796 1.00 88.12 83 VAL A CA 1
ATOM 685 C C . VAL A 1 83 ? -5.578 -2.953 4.517 1.00 88.12 83 VAL A C 1
ATOM 687 O O . VAL A 1 83 ? -4.705 -2.686 3.693 1.00 88.12 83 VAL A O 1
ATOM 690 N N . ALA A 1 84 ? -6.852 -2.576 4.360 1.00 90.25 84 ALA A N 1
ATOM 691 C CA . ALA A 1 84 ? -7.321 -1.855 3.178 1.00 90.25 84 ALA A CA 1
ATOM 692 C C . ALA A 1 84 ? -6.625 -0.493 3.034 1.00 90.25 84 ALA A C 1
ATOM 694 O O . ALA A 1 84 ? -6.068 -0.184 1.978 1.00 90.25 84 ALA A O 1
ATOM 695 N N . TRP A 1 85 ? -6.595 0.293 4.116 1.00 88.25 85 TRP A N 1
ATOM 696 C CA . TRP A 1 85 ? -5.914 1.584 4.126 1.00 88.25 85 TRP A CA 1
ATOM 697 C C . TRP A 1 85 ? -4.403 1.440 3.945 1.00 88.25 85 TRP A C 1
ATOM 699 O O . TRP A 1 85 ? -3.806 2.163 3.153 1.00 88.25 85 TRP A O 1
ATOM 709 N N . GLY A 1 86 ? -3.779 0.481 4.634 1.00 90.06 86 GLY A N 1
ATOM 710 C CA . GLY A 1 86 ? -2.344 0.230 4.536 1.00 90.06 86 GLY A CA 1
ATOM 711 C C . GLY A 1 86 ? -1.913 -0.147 3.120 1.00 90.06 86 GLY A C 1
ATOM 712 O O . GLY A 1 86 ? -0.897 0.351 2.639 1.00 90.06 86 GLY A O 1
ATOM 713 N N . TYR A 1 87 ? -2.704 -0.971 2.426 1.00 87.88 87 TYR A N 1
ATOM 714 C CA . TYR A 1 87 ? -2.466 -1.294 1.020 1.00 87.88 87 TYR A CA 1
ATOM 715 C C . TYR A 1 87 ? -2.568 -0.051 0.132 1.00 87.88 87 TYR A C 1
ATOM 717 O O . TYR A 1 87 ? -1.641 0.241 -0.623 1.00 87.88 87 TYR A O 1
ATOM 725 N N . PHE A 1 88 ? -3.657 0.711 0.267 1.00 92.38 88 PHE A N 1
ATOM 726 C CA . PHE A 1 88 ? -3.866 1.937 -0.500 1.00 92.38 88 PHE A CA 1
ATOM 727 C C . PHE A 1 88 ? -2.717 2.936 -0.307 1.00 92.38 88 PHE A C 1
ATOM 729 O O . PHE A 1 88 ? -2.097 3.362 -1.282 1.00 92.38 88 PHE A O 1
ATOM 736 N N . ALA A 1 89 ? -2.389 3.255 0.948 1.00 92.44 89 ALA A N 1
ATOM 737 C CA . ALA A 1 89 ? -1.319 4.183 1.290 1.00 92.44 89 ALA A CA 1
ATOM 738 C C . ALA A 1 89 ? 0.023 3.718 0.709 1.00 92.44 89 ALA A C 1
ATOM 740 O O . ALA A 1 89 ? 0.727 4.503 0.081 1.00 92.44 89 ALA A O 1
ATOM 741 N N . LYS A 1 90 ? 0.339 2.422 0.828 1.00 89.56 90 LYS A N 1
ATOM 742 C CA . LYS A 1 90 ? 1.567 1.850 0.268 1.00 89.56 90 LYS A CA 1
ATOM 743 C C . LYS A 1 90 ? 1.641 2.001 -1.252 1.00 89.56 90 LYS A C 1
ATOM 745 O O . LYS A 1 90 ? 2.696 2.365 -1.762 1.00 89.56 90 LYS A O 1
ATOM 750 N N . CYS A 1 91 ? 0.555 1.732 -1.977 1.00 91.31 91 CYS A N 1
ATOM 751 C CA . CYS A 1 91 ? 0.523 1.885 -3.433 1.00 91.31 91 CYS A CA 1
ATOM 752 C C . CYS A 1 91 ? 0.743 3.339 -3.859 1.00 91.31 91 CYS A C 1
ATOM 754 O O . CYS A 1 91 ? 1.531 3.596 -4.770 1.00 91.31 91 CYS A O 1
ATOM 756 N N . VAL A 1 92 ? 0.085 4.285 -3.185 1.00 92.94 92 VAL A N 1
ATOM 757 C CA . VAL A 1 92 ? 0.236 5.717 -3.470 1.00 92.94 92 VAL A CA 1
ATOM 758 C C . VAL A 1 92 ? 1.670 6.166 -3.202 1.00 92.94 92 VAL A C 1
ATOM 760 O O . VAL A 1 92 ? 2.311 6.702 -4.102 1.00 92.94 92 VAL A O 1
ATOM 763 N N . THR A 1 93 ? 2.208 5.874 -2.015 1.00 92.38 93 THR A N 1
ATOM 764 C CA . THR A 1 93 ? 3.580 6.246 -1.645 1.00 92.38 93 THR A CA 1
ATOM 765 C C . THR A 1 93 ? 4.611 5.622 -2.580 1.00 92.38 93 THR A C 1
ATOM 767 O O . THR A 1 93 ? 5.464 6.335 -3.098 1.00 92.38 93 THR A O 1
ATOM 770 N N . SER A 1 94 ? 4.503 4.321 -2.869 1.00 88.44 94 SER A N 1
ATOM 771 C CA . SER A 1 94 ? 5.435 3.634 -3.771 1.00 88.44 94 SER A CA 1
ATOM 772 C C . SER A 1 94 ? 5.405 4.228 -5.180 1.00 88.44 94 SER A C 1
ATOM 774 O O . SER A 1 94 ? 6.454 4.393 -5.795 1.00 88.44 94 SER A O 1
ATOM 776 N N . THR A 1 95 ? 4.224 4.615 -5.673 1.00 88.00 95 THR A N 1
ATOM 777 C CA . THR A 1 95 ? 4.098 5.308 -6.962 1.00 88.00 95 THR A CA 1
ATOM 778 C C . THR A 1 95 ? 4.800 6.664 -6.922 1.00 88.00 95 THR A C 1
ATOM 780 O O . THR A 1 95 ? 5.554 6.989 -7.836 1.00 88.00 95 THR A O 1
ATOM 783 N N . SER A 1 96 ? 4.613 7.445 -5.856 1.00 90.88 96 SER A N 1
ATOM 784 C CA . SER A 1 96 ? 5.291 8.735 -5.679 1.00 90.88 96 SER A CA 1
ATOM 785 C C . SER A 1 96 ? 6.815 8.597 -5.622 1.00 90.88 96 SER A C 1
ATOM 787 O O . SER A 1 96 ? 7.526 9.384 -6.246 1.00 90.88 96 SER A O 1
ATOM 789 N N . GLU A 1 97 ? 7.322 7.574 -4.936 1.00 89.06 97 GLU A N 1
ATOM 790 C CA . GLU A 1 97 ? 8.757 7.292 -4.841 1.00 89.06 97 GLU A CA 1
ATOM 791 C C . GLU A 1 97 ? 9.385 6.993 -6.203 1.00 89.06 97 GLU A C 1
ATOM 793 O O . GLU A 1 97 ? 10.536 7.362 -6.419 1.00 89.06 97 GLU A O 1
ATOM 798 N N . THR A 1 98 ? 8.647 6.410 -7.157 1.00 85.94 98 THR A N 1
ATOM 799 C CA . THR A 1 98 ? 9.196 6.173 -8.505 1.00 85.94 98 THR A CA 1
ATOM 800 C C . THR A 1 98 ? 9.623 7.462 -9.204 1.00 85.94 98 THR A C 1
ATOM 802 O O . THR A 1 98 ? 10.596 7.437 -9.952 1.00 85.94 98 THR A O 1
ATOM 805 N N . PHE A 1 99 ? 8.963 8.592 -8.940 1.00 83.88 99 PHE A N 1
ATOM 806 C CA . PHE A 1 99 ? 9.341 9.879 -9.525 1.00 83.88 99 PHE A CA 1
ATOM 807 C C . PHE A 1 99 ? 10.573 10.483 -8.857 1.00 83.88 99 PHE A C 1
ATOM 809 O O . PHE A 1 99 ? 11.381 11.105 -9.533 1.00 83.88 99 PHE A O 1
ATOM 816 N N . VAL A 1 100 ? 10.732 10.285 -7.547 1.00 84.31 100 VAL A N 1
ATOM 817 C CA . VAL A 1 100 ? 11.896 10.778 -6.797 1.00 84.31 100 VAL A CA 1
ATOM 818 C C . VAL A 1 100 ? 13.130 9.920 -7.073 1.00 84.31 100 VAL A C 1
ATOM 820 O O . VAL A 1 100 ? 14.222 10.447 -7.225 1.00 84.31 100 VAL A O 1
ATOM 823 N N . ALA A 1 101 ? 12.967 8.600 -7.159 1.00 79.19 101 ALA A N 1
ATOM 824 C CA . ALA A 1 101 ? 14.066 7.660 -7.362 1.00 79.19 101 ALA A CA 1
ATOM 825 C C . ALA A 1 101 ? 14.579 7.599 -8.814 1.00 79.19 101 ALA A C 1
ATOM 827 O O . ALA A 1 101 ? 15.660 7.061 -9.039 1.00 79.19 101 ALA A O 1
ATOM 828 N N . ASN A 1 102 ? 13.811 8.102 -9.791 1.00 64.44 102 ASN A N 1
ATOM 829 C CA . ASN A 1 102 ? 14.197 8.164 -11.210 1.00 64.44 102 ASN A CA 1
ATOM 830 C C . ASN A 1 102 ? 14.508 9.595 -11.707 1.00 64.44 102 ASN A C 1
ATOM 832 O O . ASN A 1 102 ? 14.650 9.781 -12.918 1.00 64.44 102 ASN A O 1
ATOM 836 N N . ALA A 1 103 ? 14.574 10.587 -10.811 1.00 50.00 103 ALA A N 1
ATOM 837 C CA . ALA A 1 103 ? 15.038 11.947 -11.108 1.00 50.00 103 ALA A CA 1
ATOM 838 C C . ALA A 1 103 ? 16.547 12.072 -10.854 1.00 50.00 103 ALA A C 1
ATOM 840 O O . ALA A 1 103 ? 17.210 12.767 -11.657 1.00 50.00 103 ALA A O 1
#

Secondary structure (DSSP, 8-state):
--------TT---HHHHHHTHHHHHHHHHHHHHHHHHS-TTGGGHHHHHHHHHHHHHIIIIIIIS----TTS-HHHHHHHHHHHHHHHHHHHHHHHHHHHHT-

Sequence (103 aa):
MVIRPKGHWLELRLDELWQYRDLIMLFVRRDFVAAYKQTILGPLWHLIQPLFTALTFTFIFGNVAGLSTDGLPKFLFYMAGTVAWGYFAKCVTSTSETFVANA